Protein AF-A0A7S2D1C5-F1 (afdb_monomer_lite)

Structure (mmCIF, N/CA/C/O backbone):
data_AF-A0A7S2D1C5-F1
#
_entry.id   AF-A0A7S2D1C5-F1
#
loop_
_atom_site.group_PDB
_atom_site.id
_atom_site.type_symbol
_atom_site.label_atom_id
_atom_site.label_alt_id
_atom_site.label_comp_id
_atom_site.label_asym_id
_atom_site.label_entity_id
_atom_site.label_seq_id
_atom_site.pdbx_PDB_ins_code
_atom_site.Cartn_x
_atom_site.Cartn_y
_atom_site.Cartn_z
_atom_site.occupancy
_atom_site.B_iso_or_equiv
_atom_site.auth_seq_id
_atom_site.auth_comp_id
_atom_site.auth_asym_id
_atom_site.auth_atom_id
_atom_site.pdbx_PDB_model_num
ATOM 1 N N . ALA A 1 1 ? 1.017 10.891 -6.256 1.00 54.34 1 ALA A N 1
ATOM 2 C CA . ALA A 1 1 ? 0.471 10.820 -4.880 1.00 54.34 1 ALA A CA 1
ATOM 3 C C . ALA A 1 1 ? -1.062 10.725 -4.843 1.00 54.34 1 ALA A C 1
ATOM 5 O O . ALA A 1 1 ? -1.564 9.816 -4.198 1.00 54.34 1 ALA A O 1
ATOM 6 N N . GLY A 1 2 ? -1.810 11.591 -5.547 1.00 57.75 2 GLY A N 1
ATOM 7 C CA . GLY A 1 2 ? -3.286 11.630 -5.468 1.00 57.75 2 GLY A CA 1
ATOM 8 C C . GLY A 1 2 ? -4.015 10.324 -5.827 1.00 57.75 2 GLY A C 1
ATOM 9 O O . GLY A 1 2 ? -4.894 9.901 -5.088 1.00 57.75 2 GLY A O 1
ATOM 10 N N . ALA A 1 3 ? -3.606 9.626 -6.893 1.00 69.00 3 ALA A N 1
ATOM 11 C CA . ALA A 1 3 ? -4.249 8.369 -7.302 1.00 69.00 3 ALA A CA 1
ATOM 12 C C . ALA A 1 3 ? -4.140 7.254 -6.239 1.00 69.00 3 ALA A C 1
ATOM 14 O O . ALA A 1 3 ? -5.103 6.528 -6.007 1.00 69.00 3 ALA A O 1
ATOM 15 N N . GLY A 1 4 ? -2.999 7.158 -5.544 1.00 67.06 4 GLY A N 1
ATOM 16 C CA . GLY A 1 4 ? -2.796 6.179 -4.471 1.00 67.06 4 GLY A CA 1
ATOM 17 C C . GLY A 1 4 ? -3.694 6.433 -3.257 1.00 67.06 4 GLY A C 1
ATOM 18 O O . GLY A 1 4 ? -4.215 5.486 -2.675 1.00 67.06 4 GLY A O 1
ATOM 19 N N . ALA A 1 5 ? -3.938 7.704 -2.921 1.00 67.56 5 ALA A N 1
ATOM 20 C CA . ALA A 1 5 ? -4.866 8.086 -1.856 1.00 67.56 5 ALA A CA 1
ATOM 21 C C . ALA A 1 5 ? -6.321 7.717 -2.201 1.00 67.56 5 ALA A C 1
ATOM 23 O O . ALA A 1 5 ? -7.028 7.160 -1.363 1.00 67.56 5 ALA A O 1
ATOM 24 N N . CYS A 1 6 ? -6.750 7.963 -3.445 1.00 71.12 6 CYS A N 1
ATOM 25 C CA . CYS A 1 6 ? -8.104 7.638 -3.906 1.00 71.12 6 CYS A CA 1
ATOM 26 C C . CYS A 1 6 ? -8.370 6.127 -3.944 1.00 71.12 6 CYS A C 1
ATOM 28 O O . CYS A 1 6 ? -9.420 5.669 -3.503 1.00 71.12 6 CYS A O 1
ATOM 30 N N . ILE A 1 7 ? -7.418 5.332 -4.439 1.00 77.81 7 ILE A N 1
ATOM 31 C CA . ILE A 1 7 ? -7.559 3.868 -4.444 1.00 77.81 7 ILE A CA 1
ATOM 32 C C . ILE A 1 7 ? -7.552 3.342 -3.001 1.00 77.81 7 ILE A C 1
ATOM 34 O O . ILE A 1 7 ? -8.366 2.491 -2.646 1.00 77.81 7 ILE A O 1
ATOM 38 N N . GLY A 1 8 ? -6.692 3.898 -2.143 1.00 71.00 8 GLY A N 1
ATOM 39 C CA . GLY A 1 8 ? -6.644 3.555 -0.725 1.00 71.00 8 GLY A CA 1
ATOM 40 C C . GLY A 1 8 ? -7.958 3.840 0.008 1.00 71.00 8 GLY A C 1
ATOM 41 O O . GLY A 1 8 ? -8.446 2.983 0.743 1.00 71.00 8 GLY A O 1
ATOM 42 N N . SER A 1 9 ? -8.588 4.995 -0.219 1.00 70.75 9 SER A N 1
ATOM 43 C CA . SER A 1 9 ? -9.872 5.318 0.417 1.00 70.75 9 SER A CA 1
ATOM 44 C C . SER A 1 9 ? -11.013 4.414 -0.070 1.00 70.75 9 SER A C 1
ATOM 46 O O . SER A 1 9 ? -11.827 3.969 0.744 1.00 70.75 9 SER A O 1
ATOM 48 N N . LEU A 1 10 ? -11.041 4.053 -1.358 1.00 74.12 10 LEU A N 1
ATOM 49 C CA . LEU A 1 10 ? -12.003 3.091 -1.913 1.00 74.12 10 LEU A CA 1
ATOM 50 C C . LEU A 1 10 ? -11.844 1.695 -1.297 1.00 74.12 10 LEU A C 1
ATOM 52 O O . LEU A 1 10 ? -12.820 1.087 -0.860 1.00 74.12 10 LEU A O 1
ATOM 56 N N . VAL A 1 11 ? -10.613 1.196 -1.187 1.00 79.81 11 VAL A N 1
ATOM 57 C CA . VAL A 1 11 ? -10.358 -0.107 -0.555 1.00 79.81 11 VAL A CA 1
ATOM 58 C C . VAL A 1 11 ? -10.689 -0.063 0.940 1.00 79.81 11 VAL A C 1
ATOM 60 O O . VAL A 1 11 ? -11.331 -0.976 1.456 1.00 79.81 11 VAL A O 1
ATOM 63 N N . GLY A 1 12 ? -10.322 1.011 1.643 1.00 72.62 12 GLY A N 1
ATOM 64 C CA . GLY A 1 12 ? -10.607 1.161 3.071 1.00 72.62 12 GLY A CA 1
ATOM 65 C C . GLY A 1 12 ? -12.102 1.240 3.388 1.00 72.62 12 GLY A C 1
ATOM 66 O O . GLY A 1 12 ? -12.556 0.634 4.363 1.00 72.62 12 GLY A O 1
ATOM 67 N N . THR A 1 13 ? -12.882 1.911 2.537 1.00 73.62 13 THR A N 1
ATOM 68 C CA . THR A 1 13 ? -14.350 1.939 2.647 1.00 73.62 13 THR A CA 1
ATOM 69 C C . THR A 1 13 ? -14.959 0.565 2.346 1.00 73.62 13 THR A C 1
ATOM 71 O O . THR A 1 13 ? -15.765 0.081 3.143 1.00 73.62 13 THR A O 1
ATOM 74 N N . ALA A 1 14 ? -14.506 -0.136 1.303 1.00 77.69 14 ALA A N 1
ATOM 75 C CA . ALA A 1 14 ? -14.966 -1.493 0.993 1.00 77.69 14 ALA A CA 1
ATOM 76 C C . ALA A 1 14 ? -14.678 -2.489 2.133 1.00 77.69 14 ALA A C 1
ATOM 78 O O . ALA A 1 14 ? -15.576 -3.196 2.591 1.00 77.69 14 ALA A O 1
ATOM 79 N N . VAL A 1 15 ? -13.454 -2.501 2.671 1.00 76.75 15 VAL A N 1
ATOM 80 C CA . VAL A 1 15 ? -13.082 -3.364 3.809 1.00 76.75 15 VAL A CA 1
ATOM 81 C C . VAL A 1 15 ? -13.918 -3.041 5.047 1.00 76.75 15 VAL A C 1
ATOM 83 O O . VAL A 1 15 ? -14.314 -3.945 5.787 1.00 76.75 15 VAL A O 1
ATOM 86 N N . SER A 1 16 ? -14.219 -1.761 5.281 1.00 69.00 16 SER A N 1
ATOM 87 C CA . SER A 1 16 ? -15.077 -1.370 6.397 1.00 69.00 16 SER A CA 1
ATOM 88 C C . SER A 1 16 ? -16.513 -1.876 6.234 1.00 69.00 16 SER A C 1
ATOM 90 O O . SER A 1 16 ? -17.085 -2.334 7.221 1.00 69.00 16 SER A O 1
ATOM 92 N N . ALA A 1 17 ? -17.048 -1.914 5.008 1.00 70.75 17 ALA A N 1
ATOM 93 C CA . ALA A 1 17 ? -18.368 -2.473 4.722 1.00 70.75 17 ALA A CA 1
ATOM 94 C C . ALA A 1 17 ? -18.440 -3.975 5.053 1.00 70.75 17 ALA A C 1
ATOM 96 O O . ALA A 1 17 ? -19.397 -4.416 5.683 1.00 70.75 17 ALA A O 1
ATOM 97 N N . PHE A 1 18 ? -17.390 -4.749 4.751 1.00 71.38 18 PHE A N 1
ATOM 98 C CA . PHE A 1 18 ? -17.320 -6.175 5.114 1.00 71.38 18 PHE A CA 1
ATOM 99 C C . PHE A 1 18 ? -17.138 -6.438 6.616 1.00 71.38 18 PHE A C 1
ATOM 101 O O . PHE A 1 18 ? -17.449 -7.530 7.091 1.00 71.38 18 PHE A O 1
ATOM 108 N N . LYS A 1 19 ? -16.670 -5.452 7.391 1.00 64.69 19 LYS A N 1
ATOM 109 C CA . LYS A 1 19 ? -16.608 -5.548 8.860 1.00 64.69 19 LYS A CA 1
ATOM 110 C C . LYS A 1 19 ? -17.930 -5.194 9.549 1.00 64.69 19 LYS A C 1
ATOM 112 O O . LYS A 1 19 ? -18.133 -5.631 10.680 1.00 64.69 19 LYS A O 1
ATOM 117 N N . MET A 1 20 ? -18.828 -4.454 8.894 1.00 55.34 20 MET A N 1
ATOM 118 C CA . MET A 1 20 ? -20.133 -4.085 9.458 1.00 55.34 20 MET A CA 1
ATOM 119 C C . MET A 1 20 ? -21.093 -5.248 9.765 1.00 55.34 20 MET A C 1
ATOM 121 O O . MET A 1 20 ? -21.733 -5.151 10.813 1.00 55.34 20 MET A O 1
ATOM 125 N N . PRO A 1 21 ? -21.207 -6.348 8.984 1.00 52.03 21 PRO A N 1
ATOM 126 C CA . PRO A 1 21 ? -22.178 -7.403 9.296 1.00 52.03 21 PRO A CA 1
ATOM 127 C C . PRO A 1 21 ? -21.974 -8.018 10.690 1.00 52.03 21 PRO A C 1
ATOM 129 O O . PRO A 1 21 ? -22.947 -8.288 11.376 1.00 52.03 21 PRO A O 1
ATOM 132 N N . ARG A 1 22 ? -20.732 -8.097 11.192 1.00 48.53 22 ARG A N 1
ATOM 133 C CA . ARG A 1 22 ? -20.450 -8.608 12.550 1.00 48.53 22 ARG A CA 1
ATOM 134 C C . ARG A 1 22 ? -20.770 -7.637 13.690 1.00 48.53 22 ARG A C 1
ATOM 136 O O . ARG A 1 22 ? -20.825 -8.061 14.838 1.00 48.53 22 ARG A O 1
ATOM 143 N N . VAL A 1 23 ? -20.945 -6.347 13.407 1.00 51.00 23 VAL A N 1
ATOM 144 C CA . VAL A 1 23 ? -21.322 -5.338 14.417 1.00 51.00 23 VAL A CA 1
ATOM 145 C C . VAL A 1 23 ? -22.850 -5.240 14.542 1.00 51.00 23 VAL A C 1
ATOM 147 O O . VAL A 1 23 ? -23.354 -4.840 15.588 1.00 51.00 23 VAL A O 1
ATOM 150 N N . LEU A 1 24 ? -23.587 -5.652 13.502 1.00 48.88 24 LEU A N 1
ATOM 151 C CA . LEU A 1 24 ? -25.053 -5.677 13.469 1.00 48.88 24 LEU A CA 1
ATOM 152 C C . LEU A 1 24 ? -25.691 -6.947 14.066 1.00 48.88 24 LEU A C 1
ATOM 154 O O . LEU A 1 24 ? -26.881 -6.916 14.366 1.00 48.88 24 LEU A O 1
ATOM 158 N N . ASP A 1 25 ? -24.923 -8.013 14.306 1.00 51.88 25 ASP A N 1
ATOM 159 C CA . ASP A 1 25 ? -25.414 -9.255 14.937 1.00 51.88 25 ASP A CA 1
ATOM 160 C C . ASP A 1 25 ? -25.541 -9.170 16.474 1.00 51.88 25 ASP A C 1
ATOM 162 O O . ASP A 1 25 ? -26.013 -10.102 17.128 1.00 51.88 25 ASP A O 1
ATOM 166 N N . GLY A 1 26 ? -25.131 -8.057 17.091 1.00 52.28 26 GLY A N 1
ATOM 167 C CA . GLY A 1 26 ? -25.347 -7.827 18.519 1.00 52.28 26 GLY A CA 1
ATOM 168 C C . GLY A 1 26 ? -26.824 -7.516 18.820 1.00 52.28 26 GLY A C 1
ATOM 169 O O . GLY A 1 26 ? -27.424 -6.713 18.103 1.00 52.28 26 GLY A O 1
ATOM 170 N N . PRO A 1 27 ? -27.425 -8.046 19.906 1.00 51.22 27 PRO A N 1
ATOM 171 C CA . PRO A 1 27 ? -28.833 -7.795 20.267 1.00 51.22 27 PRO A CA 1
ATOM 172 C C . PRO A 1 27 ? -29.177 -6.301 20.470 1.00 51.22 27 PRO A C 1
ATOM 174 O O . PRO A 1 27 ? -30.345 -5.912 20.428 1.00 51.22 27 PRO A O 1
ATOM 177 N N . GLU A 1 28 ? -28.162 -5.454 20.646 1.00 52.91 28 GLU A N 1
ATOM 178 C CA . GLU A 1 28 ? -28.244 -3.990 20.717 1.00 52.91 28 GLU A CA 1
ATOM 179 C C . GLU A 1 28 ? -28.533 -3.336 19.347 1.00 52.91 28 GLU A C 1
ATOM 181 O O . GLU A 1 28 ? -29.302 -2.378 19.263 1.00 52.91 28 GLU A O 1
ATOM 186 N N . ALA A 1 29 ? -27.984 -3.873 18.251 1.00 51.62 29 ALA A N 1
ATOM 187 C CA . ALA A 1 29 ? -28.098 -3.286 16.913 1.00 51.62 29 ALA A CA 1
ATOM 188 C C . ALA A 1 29 ? -29.493 -3.492 16.295 1.00 51.62 29 ALA A C 1
ATOM 190 O O . ALA A 1 29 ? -30.019 -2.601 15.630 1.00 51.62 29 ALA A O 1
ATOM 191 N N . LEU A 1 30 ? -30.154 -4.616 16.591 1.00 50.88 30 LEU A N 1
ATOM 192 C CA . LEU A 1 30 ? -31.536 -4.884 16.164 1.00 50.88 30 LEU A CA 1
ATOM 193 C C . LEU A 1 30 ? -32.569 -3.969 16.848 1.00 50.88 30 LEU A C 1
ATOM 195 O O . LEU A 1 30 ? -33.545 -3.564 16.213 1.00 50.88 30 LEU A O 1
ATOM 199 N N . LYS A 1 31 ? -32.345 -3.574 18.112 1.00 51.66 31 LYS A N 1
ATOM 200 C CA . LYS A 1 31 ? -33.154 -2.529 18.774 1.00 51.66 31 LYS A CA 1
ATOM 201 C C . LYS A 1 31 ? -32.938 -1.155 18.137 1.00 51.66 31 LYS A C 1
ATOM 203 O O . LYS A 1 31 ? -33.876 -0.369 18.048 1.00 51.66 31 LYS A O 1
ATOM 208 N N . GLN A 1 32 ? -31.727 -0.895 17.654 1.00 49.38 32 GLN A N 1
ATOM 209 C CA . GLN A 1 32 ? -31.334 0.375 17.053 1.00 49.38 32 GLN A CA 1
ATOM 210 C C . GLN A 1 32 ? -31.872 0.558 15.618 1.00 49.38 32 GLN A C 1
ATOM 212 O O . GLN A 1 32 ? -32.198 1.675 15.226 1.00 49.38 32 GLN A O 1
ATOM 217 N N . VAL A 1 33 ? -32.054 -0.531 14.859 1.00 51.34 33 VAL A N 1
ATOM 218 C CA . VAL A 1 33 ? -32.654 -0.509 13.507 1.00 51.34 33 VAL A CA 1
ATOM 219 C C . VAL A 1 33 ? -34.189 -0.413 13.548 1.00 51.34 33 VAL A C 1
ATOM 221 O O . VAL A 1 33 ? -34.792 0.168 12.651 1.00 51.34 33 VAL A O 1
ATOM 224 N N . ARG A 1 34 ? -34.850 -0.901 14.609 1.00 49.41 34 ARG A N 1
ATOM 225 C CA . ARG A 1 34 ? -36.319 -0.809 14.759 1.00 49.41 34 ARG A CA 1
ATOM 226 C C . ARG A 1 34 ? -36.815 0.588 15.195 1.00 49.41 34 ARG A C 1
ATOM 228 O O . ARG A 1 34 ? -38.017 0.827 15.168 1.00 49.41 34 ARG A O 1
ATOM 235 N N . GLY A 1 35 ? -35.906 1.507 15.545 1.00 46.56 35 GLY A N 1
ATOM 236 C CA . GLY A 1 35 ? -36.168 2.915 15.903 1.00 46.56 35 GLY A CA 1
ATOM 237 C C . GLY A 1 35 ? -35.583 3.931 14.905 1.00 46.56 35 GLY A C 1
ATOM 238 O O . GLY A 1 35 ? -35.048 4.959 15.312 1.00 46.56 35 GLY A O 1
ATOM 239 N N . ALA A 1 36 ? -35.630 3.617 13.606 1.00 47.12 36 ALA A N 1
ATOM 240 C CA . ALA A 1 36 ? -34.841 4.208 12.512 1.00 47.12 36 ALA A CA 1
ATOM 241 C C . ALA A 1 36 ? -34.974 5.728 12.229 1.00 47.12 36 ALA A C 1
ATOM 243 O O . ALA A 1 36 ? -34.346 6.205 11.287 1.00 47.12 36 ALA A O 1
ATOM 244 N N . GLY A 1 37 ? -35.735 6.501 13.009 1.00 43.59 37 GLY A N 1
ATOM 245 C CA . GLY A 1 37 ? -35.808 7.964 12.863 1.00 43.59 37 GLY A CA 1
ATOM 246 C C . GLY A 1 37 ? -34.643 8.697 13.540 1.00 43.59 37 GLY A C 1
ATOM 247 O O . GLY A 1 37 ? -33.941 9.473 12.900 1.00 43.59 37 GLY A O 1
ATOM 248 N N . ASP A 1 38 ? -34.376 8.383 14.812 1.00 44.56 38 ASP A N 1
ATOM 249 C CA . ASP A 1 38 ? -33.436 9.145 15.656 1.00 44.56 38 ASP A CA 1
ATOM 250 C C . ASP A 1 38 ? -32.093 8.424 15.903 1.00 44.56 38 ASP A C 1
ATOM 252 O O . ASP A 1 38 ? -31.083 9.030 16.272 1.00 44.56 38 ASP A O 1
ATOM 256 N N . ALA A 1 39 ? -32.031 7.111 15.651 1.00 48.22 39 ALA A N 1
ATOM 257 C CA . ALA A 1 39 ? -30.821 6.305 15.840 1.00 48.22 39 ALA A CA 1
ATOM 258 C C . ALA A 1 39 ? -29.812 6.402 14.677 1.00 48.22 39 ALA A C 1
ATOM 260 O O . ALA A 1 39 ? -28.617 6.156 14.869 1.00 48.22 39 ALA A O 1
ATOM 261 N N . ALA A 1 40 ? -30.261 6.796 13.480 1.00 47.31 40 ALA A N 1
ATOM 262 C CA . ALA A 1 40 ? -29.385 7.026 12.329 1.00 47.31 40 ALA A CA 1
ATOM 263 C C . ALA A 1 40 ? -28.430 8.210 12.579 1.00 47.31 40 ALA A C 1
ATOM 265 O O . ALA A 1 40 ? -27.241 8.124 12.266 1.00 47.31 40 ALA A O 1
ATOM 266 N N . ALA A 1 41 ? -28.915 9.263 13.246 1.00 48.19 41 ALA A N 1
ATOM 267 C CA . ALA A 1 41 ? -28.122 10.438 13.609 1.00 48.19 41 ALA A CA 1
ATOM 268 C C . ALA A 1 41 ? -27.027 10.130 14.653 1.00 48.19 41 ALA A C 1
ATOM 270 O O . ALA A 1 41 ? -25.950 10.722 14.616 1.00 48.19 41 ALA A O 1
ATOM 271 N N . SER A 1 42 ? -27.258 9.166 15.553 1.00 49.66 42 SER A N 1
ATOM 272 C CA . SER A 1 42 ? -26.297 8.758 16.594 1.00 49.66 42 SER A CA 1
ATOM 273 C C . SER A 1 42 ? -25.375 7.597 16.180 1.00 49.66 42 SER A C 1
ATOM 275 O O . SER A 1 42 ? -24.282 7.448 16.736 1.00 49.66 42 SER A O 1
ATOM 277 N N . ALA A 1 43 ? -25.750 6.810 15.163 1.00 53.00 43 ALA A N 1
ATOM 278 C CA . ALA A 1 43 ? -24.900 5.787 14.543 1.00 53.00 43 ALA A CA 1
ATOM 279 C C . ALA A 1 43 ? -23.931 6.362 13.490 1.00 53.00 43 ALA A C 1
ATOM 281 O O . ALA A 1 43 ? -22.804 5.872 13.363 1.00 53.00 43 ALA A O 1
ATOM 282 N N . MET A 1 44 ? -24.323 7.433 12.786 1.00 52.28 44 MET A N 1
ATOM 283 C CA . MET A 1 44 ? -23.479 8.149 11.818 1.00 52.28 44 MET A CA 1
ATOM 28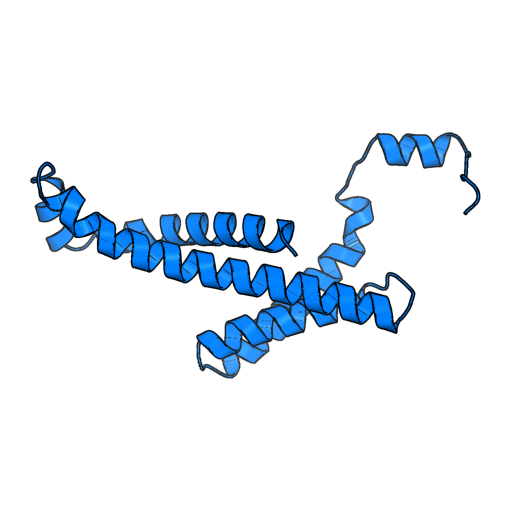4 C C . MET A 1 44 ? -22.087 8.530 12.347 1.00 52.28 44 MET A C 1
ATOM 286 O O . MET A 1 44 ? -21.113 8.201 11.672 1.00 52.28 44 MET A O 1
ATOM 290 N N . PRO A 1 45 ? -21.919 9.143 13.538 1.00 59.09 45 PRO A N 1
ATOM 291 C CA . PRO A 1 45 ? -20.592 9.515 14.034 1.00 59.09 45 PRO A CA 1
ATOM 292 C C . PRO A 1 45 ? -19.702 8.311 14.379 1.00 59.09 45 PRO A C 1
ATOM 294 O O . PRO A 1 45 ? -18.478 8.415 14.333 1.00 59.09 45 PRO A O 1
ATOM 297 N N . LYS A 1 46 ? -20.281 7.148 14.711 1.00 57.06 46 LYS A N 1
ATOM 298 C CA . LYS A 1 46 ? -19.510 5.916 14.959 1.00 57.06 46 LYS A CA 1
ATOM 299 C C . LYS A 1 46 ? -19.095 5.249 13.646 1.00 57.06 46 LYS A C 1
ATOM 301 O O . LYS A 1 46 ? -17.959 4.793 13.527 1.00 57.06 46 LYS A O 1
ATOM 306 N N . LEU A 1 47 ? -19.980 5.260 12.649 1.00 60.84 47 LEU A N 1
ATOM 307 C CA . LEU A 1 47 ? -19.707 4.774 11.296 1.00 60.84 47 LEU A CA 1
ATOM 308 C C . LEU A 1 47 ? -18.639 5.614 10.594 1.00 60.84 47 LEU A C 1
ATOM 310 O O . LEU A 1 47 ? -17.671 5.053 10.088 1.00 60.84 47 LEU A O 1
ATOM 314 N N . THR A 1 48 ? -18.737 6.944 10.627 1.00 65.25 48 THR A N 1
ATOM 315 C CA . THR A 1 48 ? -17.727 7.826 10.018 1.00 65.25 48 THR A CA 1
ATOM 316 C C . THR A 1 48 ? -16.362 7.678 10.676 1.00 65.25 48 THR A C 1
ATOM 318 O O . THR A 1 48 ? -15.348 7.738 9.988 1.00 65.25 48 THR A O 1
ATOM 321 N N . ARG A 1 49 ? -16.305 7.402 11.984 1.00 65.25 49 ARG A N 1
ATOM 322 C CA . ARG A 1 49 ? -15.040 7.169 12.694 1.00 65.25 49 ARG A CA 1
ATOM 323 C C . ARG A 1 49 ? -14.413 5.815 12.348 1.00 65.25 49 ARG A C 1
ATOM 325 O O . ARG A 1 49 ? -13.198 5.735 12.191 1.00 65.25 49 ARG A O 1
ATOM 332 N N . LEU A 1 50 ? -15.224 4.767 12.175 1.00 67.12 50 LEU A N 1
ATOM 333 C CA . LEU A 1 50 ? -14.749 3.425 11.815 1.00 67.12 50 LEU A CA 1
ATOM 334 C C . LEU A 1 50 ? -14.330 3.328 10.338 1.00 67.12 50 LEU A C 1
ATOM 336 O O . LEU A 1 50 ? -13.272 2.787 10.011 1.00 67.12 50 LEU A O 1
ATOM 340 N N . VAL A 1 51 ? -15.163 3.868 9.448 1.00 71.12 51 VAL A N 1
ATOM 341 C CA . VAL A 1 51 ? -14.918 3.927 8.002 1.00 71.12 51 VAL A CA 1
ATOM 342 C C . VAL A 1 51 ? -13.780 4.902 7.715 1.00 71.12 51 VAL A C 1
ATOM 344 O O . VAL A 1 51 ? -12.839 4.551 7.010 1.00 71.12 51 VAL A O 1
ATOM 347 N N . GLY A 1 52 ? -13.814 6.092 8.321 1.00 71.88 52 GLY A N 1
ATOM 348 C CA . GLY A 1 52 ? -12.796 7.128 8.155 1.00 71.88 52 GLY A CA 1
ATOM 349 C C . GLY A 1 52 ? -11.428 6.705 8.681 1.00 71.88 52 GLY A C 1
ATOM 350 O O . GLY A 1 52 ? -10.428 6.948 8.013 1.00 71.88 52 GLY A O 1
ATOM 351 N N . GLY A 1 53 ? -11.373 5.997 9.816 1.00 75.00 53 GLY A N 1
ATOM 352 C CA . GLY A 1 53 ? -10.127 5.431 10.335 1.00 75.00 53 GLY A CA 1
ATOM 353 C C . GLY A 1 53 ? -9.480 4.459 9.346 1.00 75.00 53 GLY A C 1
ATOM 354 O O . GLY A 1 53 ? -8.315 4.621 8.998 1.00 75.00 53 GLY A O 1
ATOM 355 N N . ASN A 1 54 ? -10.239 3.496 8.815 1.00 77.06 54 ASN A N 1
ATOM 356 C CA . ASN A 1 54 ? -9.704 2.545 7.834 1.00 77.06 54 ASN A CA 1
ATOM 357 C C . ASN A 1 54 ? -9.380 3.209 6.485 1.00 77.06 54 ASN A C 1
ATOM 359 O O . ASN A 1 54 ? -8.338 2.920 5.904 1.00 77.06 54 ASN A O 1
ATOM 363 N N . ALA A 1 55 ? -10.227 4.119 5.999 1.00 73.88 55 ALA A N 1
ATOM 364 C CA . ALA A 1 55 ? -9.984 4.856 4.761 1.00 73.88 55 ALA A CA 1
ATOM 365 C C . ALA A 1 55 ? -8.694 5.689 4.832 1.00 73.88 55 ALA A C 1
ATOM 367 O O . ALA A 1 55 ? -7.907 5.676 3.887 1.00 73.88 55 ALA A O 1
ATOM 368 N N . LEU A 1 56 ? -8.435 6.348 5.967 1.00 80.12 56 LEU A N 1
ATOM 369 C CA . LEU A 1 56 ? -7.188 7.082 6.191 1.00 80.12 56 LEU A CA 1
ATOM 370 C C . LEU A 1 56 ? -5.972 6.159 6.210 1.00 80.12 56 LEU A C 1
ATOM 372 O O . LEU A 1 56 ? -4.956 6.503 5.612 1.00 80.12 56 LEU A O 1
ATOM 376 N N . LEU A 1 57 ? -6.069 4.986 6.839 1.00 81.56 57 LEU A N 1
ATOM 377 C CA . LEU A 1 57 ? -4.959 4.031 6.883 1.00 81.56 57 LEU A CA 1
ATOM 378 C C . LEU A 1 57 ? -4.589 3.523 5.495 1.00 81.56 57 LEU A C 1
ATOM 380 O O . LEU A 1 57 ? -3.423 3.582 5.114 1.00 81.56 57 LEU A O 1
ATOM 384 N N . PHE A 1 58 ? -5.570 3.082 4.711 1.00 82.25 58 PHE A N 1
ATOM 385 C CA . PHE A 1 58 ? -5.301 2.608 3.355 1.00 82.25 58 PHE A CA 1
ATOM 386 C C . PHE A 1 58 ? -4.864 3.739 2.417 1.00 82.25 58 PHE A C 1
ATOM 388 O O . PHE A 1 58 ? -3.991 3.528 1.576 1.00 82.25 58 PHE A O 1
ATOM 395 N N . SER A 1 59 ? -5.391 4.955 2.593 1.00 81.69 59 SER A N 1
ATOM 396 C CA . SER A 1 59 ? -4.895 6.139 1.884 1.00 81.69 59 SER A CA 1
ATOM 397 C C . SER A 1 59 ? -3.432 6.434 2.231 1.00 81.69 59 SER A C 1
ATOM 399 O O . SER A 1 59 ? -2.626 6.671 1.334 1.00 81.69 59 SER A O 1
ATOM 401 N N . ALA A 1 60 ? -3.059 6.387 3.514 1.00 82.25 60 ALA A N 1
ATOM 402 C CA . ALA A 1 60 ? -1.687 6.621 3.960 1.00 82.25 60 ALA A CA 1
ATOM 403 C C . ALA A 1 60 ? -0.715 5.581 3.386 1.00 82.25 60 ALA A C 1
ATOM 405 O O . ALA A 1 60 ? 0.363 5.947 2.924 1.00 82.25 60 ALA A O 1
ATOM 406 N N . VAL A 1 61 ? -1.123 4.310 3.343 1.00 84.50 61 VAL A N 1
ATOM 407 C CA . VAL A 1 61 ? -0.358 3.209 2.732 1.00 84.50 61 VAL A CA 1
ATOM 408 C C . VAL A 1 61 ? -0.193 3.413 1.220 1.00 84.50 61 VAL A C 1
ATOM 410 O O . VAL A 1 61 ? 0.895 3.225 0.683 1.00 84.50 61 VAL A O 1
ATOM 413 N N . GLY A 1 62 ? -1.242 3.852 0.517 1.00 83.50 62 GLY A N 1
ATOM 414 C CA . GLY A 1 62 ? -1.161 4.153 -0.917 1.00 83.50 62 GLY A CA 1
ATOM 415 C C . GLY A 1 62 ? -0.252 5.348 -1.233 1.00 83.50 62 GLY A C 1
ATOM 416 O O . GLY A 1 62 ? 0.488 5.337 -2.225 1.00 83.50 62 GLY A O 1
ATOM 417 N N . VAL A 1 63 ? -0.270 6.377 -0.379 1.00 86.00 63 VAL A N 1
ATOM 418 C CA . VAL A 1 63 ? 0.612 7.547 -0.501 1.00 86.00 63 VAL A CA 1
ATOM 419 C C . VAL A 1 63 ? 2.059 7.178 -0.196 1.00 86.00 63 VAL A C 1
ATOM 421 O O . VAL A 1 63 ? 2.934 7.566 -0.970 1.00 86.00 63 VAL A O 1
ATOM 424 N N . SER A 1 64 ? 2.319 6.418 0.872 1.00 86.94 64 SER A N 1
ATOM 425 C CA . SER A 1 64 ? 3.676 5.992 1.228 1.00 86.94 64 SER A CA 1
ATOM 426 C C . SER A 1 64 ? 4.276 5.091 0.154 1.00 86.94 64 SER A C 1
ATOM 428 O O . SER A 1 64 ? 5.390 5.356 -0.285 1.00 86.94 64 SER A O 1
A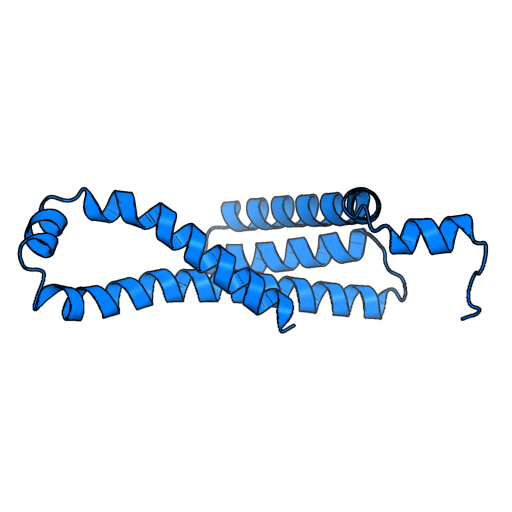TOM 430 N N . TYR A 1 65 ? 3.506 4.132 -0.372 1.00 87.31 65 TYR A N 1
ATOM 431 C CA . TYR A 1 65 ? 3.908 3.325 -1.525 1.00 87.31 65 TYR A CA 1
ATOM 432 C C . TYR A 1 65 ? 4.315 4.199 -2.719 1.00 87.31 65 TYR A C 1
ATOM 434 O O . TYR A 1 65 ? 5.414 4.062 -3.255 1.00 87.31 65 TYR A O 1
ATOM 442 N N . SER A 1 66 ? 3.440 5.131 -3.116 1.00 85.88 66 SER A N 1
ATOM 443 C CA . SER A 1 66 ? 3.675 5.989 -4.283 1.00 85.88 66 SER A CA 1
ATOM 444 C C . SER A 1 66 ? 4.899 6.887 -4.096 1.00 85.88 66 SER A C 1
ATOM 446 O O . SER A 1 66 ? 5.712 7.008 -5.004 1.00 85.88 66 SER A O 1
ATOM 448 N N . MET A 1 67 ? 5.039 7.510 -2.922 1.00 86.44 67 MET A N 1
ATOM 449 C CA . MET A 1 67 ? 6.185 8.359 -2.583 1.00 86.44 67 MET A CA 1
ATOM 450 C C . MET A 1 67 ? 7.486 7.559 -2.608 1.00 86.44 67 MET A C 1
ATOM 452 O O . MET A 1 67 ? 8.433 7.952 -3.283 1.00 86.44 67 MET A O 1
ATOM 456 N N . SER A 1 68 ? 7.520 6.417 -1.921 1.00 88.06 68 SER A N 1
ATOM 457 C CA . SER A 1 68 ? 8.711 5.575 -1.848 1.00 88.06 68 SER A CA 1
ATOM 458 C C . SER A 1 68 ? 9.112 5.025 -3.213 1.00 88.06 68 SER A C 1
ATOM 460 O O . SER A 1 68 ? 10.296 5.056 -3.536 1.00 88.06 68 SER A O 1
ATOM 462 N N . LYS A 1 69 ? 8.153 4.599 -4.048 1.00 82.50 69 LYS A N 1
ATOM 463 C CA . LYS A 1 69 ? 8.443 4.150 -5.418 1.00 82.50 69 LYS A CA 1
ATOM 464 C C . LYS A 1 69 ? 9.021 5.287 -6.266 1.00 82.50 69 LYS A C 1
ATOM 466 O O . LYS A 1 69 ? 10.046 5.085 -6.904 1.00 82.50 69 LYS A O 1
ATOM 471 N N . CYS A 1 70 ? 8.433 6.487 -6.223 1.00 86.44 70 CYS A N 1
ATOM 472 C CA . CYS A 1 70 ? 8.954 7.641 -6.966 1.00 86.44 70 CYS A CA 1
ATOM 473 C C . CYS A 1 70 ? 10.368 8.043 -6.521 1.00 86.44 70 CYS A C 1
ATOM 475 O O . CYS A 1 70 ? 11.198 8.366 -7.365 1.00 86.44 70 CYS A O 1
ATOM 477 N N . ILE A 1 71 ? 10.659 8.005 -5.216 1.00 87.56 71 ILE A N 1
ATOM 478 C CA . ILE A 1 71 ? 12.003 8.297 -4.692 1.00 87.56 71 ILE A CA 1
ATOM 479 C C . ILE A 1 71 ? 12.996 7.221 -5.149 1.00 87.56 71 ILE A C 1
ATOM 481 O O . ILE A 1 71 ? 14.078 7.553 -5.627 1.00 87.56 71 ILE A O 1
ATOM 485 N N . ALA A 1 72 ? 12.622 5.943 -5.056 1.00 85.56 72 ALA A N 1
ATOM 486 C CA . ALA A 1 72 ? 13.478 4.834 -5.470 1.00 85.56 72 ALA A CA 1
ATOM 487 C C . ALA A 1 72 ? 13.778 4.861 -6.980 1.00 85.56 72 ALA A C 1
ATOM 489 O O . ALA A 1 72 ? 14.926 4.690 -7.383 1.00 85.56 72 ALA A O 1
ATOM 490 N N . GLU A 1 73 ? 12.774 5.131 -7.818 1.00 82.50 73 GLU A N 1
ATOM 491 C CA . GLU A 1 73 ? 12.958 5.314 -9.264 1.00 82.50 73 GLU A CA 1
ATOM 492 C C . GLU A 1 73 ? 13.813 6.551 -9.577 1.00 82.50 73 GLU A C 1
ATOM 494 O O . GLU A 1 73 ? 14.677 6.487 -10.447 1.00 82.50 73 GLU A O 1
ATOM 499 N N . GLY A 1 74 ? 13.636 7.651 -8.838 1.00 84.75 74 GLY A N 1
ATOM 500 C CA . GLY A 1 74 ? 14.443 8.863 -9.000 1.00 84.75 74 GLY A CA 1
ATOM 501 C C . GLY A 1 74 ? 15.923 8.672 -8.653 1.00 84.75 74 GLY A C 1
ATOM 502 O O . GLY A 1 74 ? 16.774 9.305 -9.270 1.00 84.75 74 GLY A O 1
ATOM 503 N N . MET A 1 75 ? 16.241 7.787 -7.702 1.00 84.88 75 MET A N 1
ATOM 504 C CA . MET A 1 75 ? 17.626 7.459 -7.339 1.00 84.88 75 MET A CA 1
ATOM 505 C C . MET A 1 75 ? 18.291 6.490 -8.320 1.00 84.88 75 MET A C 1
ATOM 507 O O . MET A 1 75 ? 19.481 6.621 -8.590 1.00 84.88 75 MET A O 1
ATOM 511 N N . VAL A 1 76 ? 17.544 5.502 -8.821 1.00 85.50 76 VAL A N 1
ATOM 512 C CA . VAL A 1 76 ? 18.078 4.460 -9.715 1.00 85.50 76 VAL A CA 1
ATOM 513 C C . VAL A 1 76 ? 18.108 4.924 -11.174 1.00 85.50 76 VAL A C 1
ATOM 515 O O . VAL A 1 76 ? 18.914 4.428 -11.953 1.00 85.50 76 VAL A O 1
ATOM 518 N N . GLY A 1 77 ? 17.257 5.879 -11.559 1.00 79.62 77 GLY A N 1
ATOM 519 C CA . GLY A 1 77 ? 17.164 6.395 -12.929 1.00 79.62 77 GLY A CA 1
ATOM 520 C C . GLY A 1 77 ? 16.469 5.450 -13.917 1.00 79.62 77 GLY A C 1
ATOM 521 O O . GLY A 1 77 ? 16.174 5.860 -15.035 1.00 79.62 77 GLY A O 1
ATOM 522 N N . ASP A 1 78 ? 16.148 4.223 -13.496 1.00 78.50 78 ASP A N 1
ATOM 523 C CA . ASP A 1 78 ? 15.490 3.190 -14.293 1.00 78.50 78 ASP A CA 1
ATOM 524 C C . ASP A 1 78 ? 14.280 2.585 -13.567 1.00 78.50 78 ASP A C 1
ATOM 526 O O . ASP A 1 78 ? 14.223 2.488 -12.335 1.00 78.50 78 ASP A O 1
ATOM 530 N N . ARG A 1 79 ? 13.299 2.117 -14.351 1.00 72.19 79 ARG A N 1
ATOM 531 C CA . ARG A 1 79 ? 12.118 1.404 -13.837 1.00 72.19 79 ARG A CA 1
ATOM 532 C C . ARG A 1 79 ? 12.443 -0.067 -13.585 1.00 72.19 79 ARG A C 1
ATOM 534 O O . ARG A 1 79 ? 12.127 -0.932 -14.400 1.00 72.19 79 A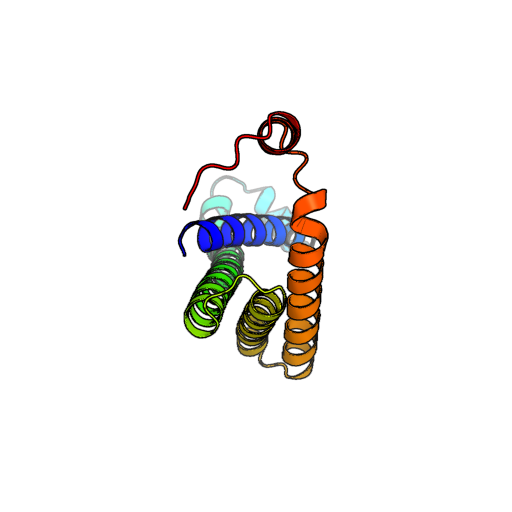RG A O 1
ATOM 541 N N . HIS A 1 80 ? 13.055 -0.349 -12.436 1.00 77.75 80 HIS A N 1
ATOM 542 C CA . HIS A 1 80 ? 13.294 -1.714 -11.970 1.00 77.75 80 HIS A CA 1
ATOM 543 C C . HIS A 1 80 ? 12.192 -2.215 -11.017 1.00 77.75 80 HIS A C 1
ATOM 545 O O . HIS A 1 80 ? 11.744 -1.471 -10.140 1.00 77.75 80 HIS A O 1
ATOM 551 N N . PRO A 1 81 ? 11.803 -3.505 -11.094 1.00 78.06 81 PRO A N 1
ATOM 552 C CA . PRO A 1 81 ? 10.781 -4.090 -10.214 1.00 78.06 81 PRO A CA 1
ATOM 553 C C . PRO A 1 81 ? 11.193 -4.079 -8.730 1.00 78.06 81 PRO A C 1
ATOM 555 O O . PRO A 1 81 ? 10.345 -4.095 -7.840 1.00 78.06 81 PRO A O 1
ATOM 558 N N . LEU A 1 82 ? 12.494 -3.978 -8.445 1.00 82.50 82 LEU A N 1
ATOM 559 C CA . LEU A 1 82 ? 13.025 -3.830 -7.089 1.00 82.50 82 LEU A CA 1
ATOM 560 C C . LEU A 1 82 ? 12.631 -2.492 -6.440 1.00 82.50 82 LEU A C 1
ATOM 562 O O . LEU A 1 82 ? 12.366 -2.460 -5.239 1.00 82.50 82 LEU A O 1
ATOM 566 N N . CYS A 1 83 ? 12.509 -1.407 -7.217 1.00 83.75 83 CYS A N 1
ATOM 567 C CA . CYS A 1 83 ? 12.040 -0.115 -6.701 1.00 83.75 83 CYS A CA 1
ATOM 568 C C . CYS A 1 83 ? 10.580 -0.197 -6.236 1.00 83.75 83 CYS A C 1
ATOM 570 O O . CYS A 1 83 ? 10.190 0.428 -5.249 1.00 83.75 83 CYS A O 1
ATOM 572 N N . SER A 1 84 ? 9.782 -1.028 -6.907 1.00 82.25 84 SER A N 1
ATOM 573 C CA . SER A 1 84 ? 8.407 -1.312 -6.506 1.00 82.25 84 SER A CA 1
ATOM 574 C C . SER A 1 84 ? 8.326 -2.144 -5.230 1.00 82.25 84 SER A C 1
ATOM 576 O O . SER A 1 84 ? 7.537 -1.843 -4.335 1.00 82.25 84 SER A O 1
ATOM 578 N N . ALA A 1 85 ? 9.204 -3.141 -5.092 1.00 86.50 85 ALA A N 1
ATOM 579 C CA . ALA A 1 85 ? 9.306 -3.926 -3.867 1.00 86.50 85 ALA A CA 1
ATOM 580 C C . ALA A 1 85 ? 9.664 -3.040 -2.661 1.00 86.50 85 ALA A C 1
ATOM 582 O O . ALA A 1 85 ? 9.045 -3.166 -1.606 1.00 86.50 85 ALA A O 1
ATOM 583 N N . ALA A 1 86 ? 10.595 -2.092 -2.831 1.00 86.62 86 ALA A N 1
ATOM 584 C CA . ALA A 1 86 ? 10.951 -1.120 -1.797 1.00 86.62 86 ALA A CA 1
ATOM 585 C C . ALA A 1 86 ? 9.759 -0.231 -1.394 1.00 86.62 86 ALA A C 1
ATOM 587 O O . ALA A 1 86 ? 9.524 -0.011 -0.204 1.00 86.62 86 ALA A O 1
ATOM 588 N N . GLY A 1 87 ? 8.960 0.216 -2.370 1.00 84.88 87 GLY A N 1
ATOM 589 C CA . GLY A 1 87 ? 7.697 0.910 -2.110 1.00 84.88 87 GLY A CA 1
ATOM 590 C C . GLY A 1 87 ? 6.708 0.050 -1.320 1.00 84.88 87 GLY A C 1
ATOM 591 O O . GLY A 1 87 ? 6.117 0.522 -0.349 1.00 84.88 87 GLY A O 1
ATOM 592 N N . GLY A 1 88 ? 6.558 -1.225 -1.694 1.00 84.88 88 GLY A N 1
ATOM 593 C CA . GLY A 1 88 ? 5.684 -2.187 -1.014 1.00 84.88 88 GLY A CA 1
ATOM 594 C C . GLY A 1 88 ? 6.101 -2.454 0.434 1.00 84.88 88 GLY A C 1
ATOM 595 O O . GLY A 1 88 ? 5.258 -2.468 1.332 1.00 84.88 88 GLY A O 1
ATOM 596 N N . VAL A 1 89 ? 7.406 -2.580 0.685 1.00 88.44 89 VAL A N 1
ATOM 597 C CA . VAL A 1 89 ? 7.971 -2.717 2.036 1.00 88.44 89 VAL A CA 1
ATOM 598 C C . VAL A 1 89 ? 7.686 -1.466 2.866 1.00 88.44 89 VAL A C 1
ATOM 600 O O . VAL A 1 89 ? 7.173 -1.585 3.977 1.00 88.44 89 VAL A O 1
ATOM 603 N N . ALA A 1 90 ? 7.942 -0.267 2.332 1.00 87.38 90 ALA A N 1
ATOM 604 C CA . ALA A 1 90 ? 7.667 0.990 3.034 1.00 87.38 90 ALA A CA 1
ATOM 605 C C . ALA A 1 90 ? 6.176 1.146 3.386 1.00 87.38 90 ALA A C 1
ATOM 607 O O . ALA A 1 90 ? 5.821 1.566 4.491 1.00 87.38 90 ALA A O 1
ATOM 608 N N . ALA A 1 91 ? 5.296 0.732 2.476 1.00 85.44 91 ALA A N 1
ATOM 609 C CA . ALA A 1 91 ? 3.856 0.710 2.686 1.00 85.44 91 ALA A CA 1
ATOM 610 C C . ALA A 1 91 ? 3.445 -0.268 3.805 1.00 85.44 91 ALA A C 1
ATOM 612 O O . ALA A 1 91 ? 2.645 0.080 4.677 1.00 85.44 91 ALA A O 1
ATOM 613 N N . GLY A 1 92 ? 4.037 -1.467 3.837 1.00 83.94 92 GLY A N 1
ATOM 614 C CA . GLY A 1 92 ? 3.797 -2.452 4.895 1.00 83.94 92 GLY A CA 1
ATOM 615 C C . GLY A 1 92 ? 4.369 -2.060 6.253 1.00 83.94 92 GLY A C 1
ATOM 616 O O . GLY A 1 92 ? 3.735 -2.322 7.275 1.00 83.94 92 GLY A O 1
ATOM 617 N N . VAL A 1 93 ? 5.495 -1.344 6.282 1.00 87.69 93 VAL A N 1
ATOM 618 C CA . VAL A 1 93 ? 6.028 -0.744 7.512 1.00 87.69 93 VAL A CA 1
ATOM 619 C C . VAL A 1 93 ? 5.064 0.312 8.055 1.00 87.69 93 VAL A C 1
ATOM 621 O O . VAL A 1 93 ? 4.744 0.280 9.243 1.00 87.69 93 VAL A O 1
ATOM 624 N N . ALA A 1 94 ? 4.532 1.193 7.200 1.00 85.00 94 ALA A N 1
ATOM 625 C CA . ALA A 1 94 ? 3.538 2.189 7.610 1.00 85.00 94 ALA A CA 1
ATOM 626 C C . ALA A 1 94 ? 2.279 1.537 8.217 1.00 85.00 94 ALA A C 1
ATOM 628 O O . ALA A 1 94 ? 1.775 1.990 9.247 1.00 85.00 94 ALA A O 1
ATOM 629 N N . LEU A 1 95 ? 1.816 0.427 7.632 1.00 83.19 95 LEU A N 1
ATOM 630 C CA . LEU A 1 95 ? 0.708 -0.368 8.170 1.00 83.19 95 LEU A CA 1
ATOM 631 C C . LEU A 1 95 ? 1.068 -1.018 9.523 1.00 83.19 95 LEU A C 1
ATOM 633 O O . LEU A 1 95 ? 0.282 -0.987 10.473 1.00 83.19 95 LEU A O 1
ATOM 637 N N . GLY A 1 96 ? 2.273 -1.580 9.625 1.00 81.56 96 GLY A N 1
ATOM 638 C CA . GLY A 1 96 ? 2.787 -2.242 10.821 1.00 81.56 96 GLY A CA 1
ATOM 639 C C . GLY A 1 96 ? 2.902 -1.310 12.025 1.00 81.56 96 GLY A C 1
ATOM 640 O O . GLY A 1 96 ? 2.460 -1.671 13.119 1.00 81.56 96 GLY A O 1
ATOM 641 N N . ILE A 1 97 ? 3.406 -0.088 11.810 1.00 85.50 97 ILE A N 1
ATOM 642 C CA . ILE A 1 97 ? 3.524 0.952 12.846 1.00 85.50 97 ILE A CA 1
ATOM 643 C C . ILE A 1 97 ? 2.156 1.254 13.465 1.00 85.50 97 ILE A C 1
ATOM 645 O O . ILE A 1 97 ? 2.043 1.344 14.688 1.00 85.50 97 ILE A O 1
ATOM 649 N N . HIS A 1 98 ? 1.098 1.333 12.652 1.00 82.44 98 HIS A N 1
ATOM 650 C CA . HIS A 1 98 ? -0.249 1.576 13.165 1.00 82.44 98 HIS A CA 1
ATOM 651 C C . HIS A 1 98 ? -0.752 0.440 14.070 1.00 82.44 98 HIS A C 1
ATOM 653 O O . HIS A 1 98 ? -1.392 0.686 15.091 1.00 82.44 98 HIS A O 1
ATOM 659 N N . THR A 1 99 ? -0.440 -0.813 13.729 1.00 81.38 99 THR A N 1
ATOM 660 C CA . THR A 1 99 ? -0.859 -1.979 14.528 1.00 81.38 99 THR A CA 1
ATOM 661 C C . THR A 1 99 ? -0.021 -2.211 15.786 1.00 81.38 99 THR A C 1
ATOM 663 O O . THR A 1 99 ? -0.410 -3.039 16.606 1.00 81.38 99 THR A O 1
ATOM 666 N N . LYS A 1 100 ? 1.112 -1.505 15.944 1.00 84.75 100 LYS A N 1
ATOM 667 C CA . LYS A 1 100 ? 2.079 -1.654 17.053 1.00 84.75 100 LYS A CA 1
ATOM 668 C C . LYS A 1 100 ? 2.570 -3.094 17.281 1.00 84.75 100 LYS A C 1
ATOM 670 O O . LYS A 1 100 ? 3.104 -3.403 18.339 1.00 84.75 100 LYS A O 1
ATOM 675 N N . ASN A 1 101 ? 2.418 -3.963 16.282 1.00 83.44 101 ASN A N 1
ATOM 676 C CA . ASN A 1 101 ? 2.771 -5.375 16.351 1.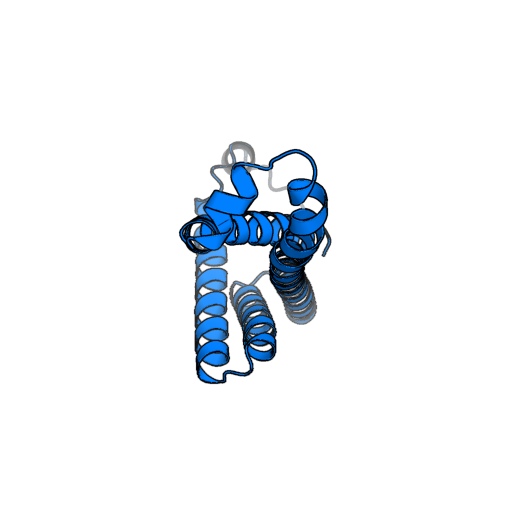00 83.44 101 ASN A CA 1
ATOM 677 C C . ASN A 1 101 ? 3.898 -5.668 15.362 1.00 83.44 101 ASN A C 1
ATOM 679 O O . ASN A 1 101 ? 3.701 -5.601 14.148 1.00 83.44 101 ASN A O 1
ATOM 683 N N . LEU A 1 102 ? 5.073 -6.038 15.877 1.00 83.75 102 LEU A N 1
ATOM 684 C CA . LEU A 1 102 ? 6.264 -6.291 15.056 1.00 83.75 102 LEU A CA 1
ATOM 685 C C . LEU A 1 102 ? 6.073 -7.461 14.080 1.00 83.75 102 LEU A C 1
ATOM 687 O O . LEU A 1 102 ? 6.536 -7.397 12.945 1.00 83.75 102 LEU A O 1
ATOM 691 N N . THR A 1 103 ? 5.328 -8.494 14.476 1.00 85.44 103 THR A N 1
ATOM 692 C CA . THR A 1 103 ? 5.007 -9.633 13.603 1.00 85.44 103 THR A CA 1
ATOM 693 C C . THR A 1 103 ? 4.135 -9.211 12.422 1.00 85.44 103 THR A C 1
ATOM 695 O O . THR A 1 103 ? 4.371 -9.628 11.290 1.00 85.44 103 THR A O 1
ATOM 698 N N . VAL A 1 104 ? 3.154 -8.336 12.671 1.00 81.88 104 VAL A N 1
ATOM 699 C CA . VAL A 1 104 ? 2.282 -7.786 11.623 1.00 81.88 104 VAL A CA 1
ATOM 700 C C . VAL A 1 104 ? 3.075 -6.854 10.715 1.00 81.88 104 VAL A C 1
ATOM 702 O O . VAL A 1 104 ? 2.871 -6.878 9.509 1.00 81.88 104 VAL A O 1
ATOM 705 N N . LEU A 1 105 ? 4.019 -6.091 11.269 1.00 86.69 105 LEU A N 1
ATOM 706 C CA . LEU A 1 105 ? 4.918 -5.237 10.500 1.00 86.69 105 LEU A CA 1
ATOM 707 C C . LEU A 1 105 ? 5.776 -6.051 9.530 1.00 86.69 105 LEU A C 1
ATOM 709 O O . LEU A 1 105 ? 5.763 -5.768 8.336 1.00 86.69 105 LEU A O 1
ATOM 713 N N . MET A 1 106 ? 6.480 -7.074 10.020 1.00 87.75 106 MET A N 1
ATOM 714 C CA . MET A 1 106 ? 7.318 -7.939 9.181 1.00 87.75 106 MET A CA 1
ATOM 715 C C . MET A 1 106 ? 6.492 -8.678 8.124 1.00 87.75 106 MET A C 1
ATOM 717 O O . MET A 1 106 ? 6.858 -8.679 6.950 1.00 87.75 106 MET A O 1
ATOM 721 N N . GLY A 1 107 ? 5.343 -9.239 8.513 1.00 88.62 107 GLY A N 1
ATOM 722 C CA . GLY A 1 107 ? 4.447 -9.934 7.588 1.00 88.62 107 GLY A CA 1
ATOM 723 C C . GLY A 1 107 ? 3.858 -9.010 6.520 1.00 88.62 107 GLY A C 1
ATOM 724 O O . GLY A 1 107 ? 3.858 -9.357 5.341 1.00 88.62 107 GLY A O 1
ATOM 725 N N . ALA A 1 108 ? 3.402 -7.815 6.903 1.00 86.62 108 ALA A N 1
ATOM 726 C CA . ALA A 1 108 ? 2.847 -6.839 5.970 1.00 86.62 108 ALA A CA 1
ATOM 727 C C . ALA A 1 108 ? 3.922 -6.268 5.039 1.00 86.62 108 ALA A C 1
ATOM 729 O O . ALA A 1 108 ? 3.667 -6.127 3.848 1.00 86.62 108 ALA A O 1
ATOM 730 N N . ALA A 1 109 ? 5.119 -5.975 5.551 1.00 87.62 109 ALA A N 1
ATOM 731 C CA . ALA A 1 109 ? 6.239 -5.485 4.753 1.00 87.62 109 ALA A CA 1
ATOM 732 C C . ALA A 1 109 ? 6.699 -6.524 3.721 1.00 87.62 109 ALA A C 1
ATOM 734 O O . ALA A 1 109 ? 6.806 -6.202 2.538 1.00 87.62 109 ALA A O 1
ATOM 735 N N . ALA A 1 110 ? 6.909 -7.775 4.141 1.00 88.69 110 ALA A N 1
ATOM 736 C CA . ALA A 1 110 ? 7.298 -8.854 3.237 1.00 88.69 110 ALA A CA 1
ATOM 737 C C . ALA A 1 110 ? 6.186 -9.176 2.227 1.00 88.69 110 ALA A C 1
ATOM 739 O O . ALA A 1 110 ? 6.449 -9.282 1.030 1.00 88.69 110 ALA A O 1
ATOM 740 N N . GLY A 1 111 ? 4.937 -9.275 2.693 1.00 89.56 111 GLY A N 1
ATOM 741 C CA . GLY A 1 111 ? 3.783 -9.571 1.848 1.00 89.56 111 GLY A CA 1
ATOM 742 C C . GLY A 1 111 ? 3.527 -8.488 0.804 1.00 89.56 111 GLY A C 1
ATOM 743 O O . GLY A 1 111 ? 3.414 -8.792 -0.380 1.00 89.56 111 GLY A O 1
ATOM 744 N N . LEU A 1 112 ? 3.494 -7.214 1.207 1.00 87.31 112 LEU A N 1
ATOM 745 C CA . LEU A 1 112 ? 3.285 -6.105 0.272 1.00 87.31 112 LEU A CA 1
ATOM 746 C C . LEU A 1 112 ? 4.488 -5.893 -0.647 1.00 87.31 112 LEU A C 1
ATOM 748 O O . LEU A 1 112 ? 4.289 -5.581 -1.820 1.00 87.31 112 LEU A O 1
ATOM 752 N N . GLY A 1 113 ? 5.714 -6.110 -0.165 1.00 86.69 113 GLY A N 1
ATOM 753 C CA . GLY A 1 113 ? 6.916 -6.102 -0.999 1.00 86.69 113 GLY A CA 1
ATOM 754 C C . GLY A 1 113 ? 6.855 -7.157 -2.106 1.00 86.69 113 GLY A C 1
ATOM 755 O O . GLY A 1 113 ? 7.033 -6.826 -3.278 1.00 86.69 113 GLY A O 1
ATOM 756 N N . LEU A 1 114 ? 6.522 -8.403 -1.755 1.00 90.00 114 LEU A N 1
ATOM 757 C CA . LEU A 1 114 ? 6.368 -9.502 -2.713 1.00 90.00 114 LEU A CA 1
ATOM 758 C C . LEU A 1 114 ? 5.208 -9.274 -3.682 1.00 90.00 114 LEU A C 1
ATOM 760 O O . LEU A 1 114 ? 5.382 -9.466 -4.881 1.00 90.00 114 LEU A O 1
ATOM 764 N N . CYS A 1 115 ? 4.047 -8.830 -3.196 1.00 87.56 115 CYS A N 1
ATOM 765 C CA . CYS A 1 115 ? 2.906 -8.526 -4.057 1.00 87.56 115 CYS A CA 1
ATOM 766 C C . CYS A 1 115 ? 3.223 -7.399 -5.046 1.00 87.56 115 CYS A C 1
ATOM 768 O O . CYS A 1 115 ? 2.858 -7.500 -6.213 1.00 87.56 115 CYS A O 1
ATOM 770 N N . SER A 1 116 ? 3.928 -6.352 -4.608 1.00 85.81 116 SER A N 1
ATOM 771 C CA . SER A 1 116 ? 4.318 -5.232 -5.479 1.00 85.81 116 SER A CA 1
ATOM 772 C C . SER A 1 116 ? 5.334 -5.676 -6.529 1.00 85.81 116 SER A C 1
ATOM 774 O O . SER A 1 116 ? 5.207 -5.338 -7.704 1.00 85.81 116 SER A O 1
ATOM 776 N N . LEU A 1 117 ? 6.295 -6.509 -6.126 1.00 86.56 117 LEU A N 1
ATOM 777 C CA . LEU A 1 117 ? 7.258 -7.118 -7.035 1.00 86.56 117 LEU A CA 1
ATOM 778 C C . LEU A 1 117 ? 6.551 -8.001 -8.073 1.00 86.56 117 LEU A C 1
ATOM 780 O O . LEU A 1 117 ? 6.751 -7.818 -9.271 1.00 86.56 117 LEU A O 1
ATOM 784 N N . ALA A 1 118 ? 5.672 -8.905 -7.636 1.00 85.75 118 ALA A N 1
ATOM 785 C CA . ALA A 1 118 ? 4.894 -9.767 -8.521 1.00 85.75 118 ALA A CA 1
ATOM 786 C C . ALA A 1 118 ? 3.994 -8.963 -9.473 1.00 85.75 118 ALA A C 1
ATOM 788 O O . ALA A 1 118 ? 3.879 -9.316 -10.647 1.00 85.75 118 ALA A O 1
ATOM 789 N N . ALA A 1 119 ? 3.389 -7.873 -8.994 1.00 82.88 119 ALA A N 1
ATOM 790 C CA . ALA A 1 119 ? 2.567 -6.985 -9.807 1.00 82.88 119 ALA A CA 1
ATOM 791 C C . ALA A 1 119 ? 3.384 -6.266 -10.890 1.00 82.88 119 ALA A C 1
ATOM 793 O O . ALA A 1 119 ? 2.918 -6.186 -12.020 1.00 82.88 119 ALA A O 1
ATOM 794 N N . ASP A 1 120 ? 4.602 -5.795 -10.603 1.00 81.19 120 ASP A N 1
ATOM 795 C CA . ASP A 1 120 ? 5.456 -5.172 -11.627 1.00 81.19 120 ASP A CA 1
ATOM 796 C C . ASP A 1 120 ? 6.066 -6.198 -12.597 1.00 81.19 120 ASP A C 1
ATOM 798 O O . ASP A 1 120 ? 6.186 -5.908 -13.787 1.00 81.19 120 ASP A O 1
ATOM 802 N N . PHE A 1 121 ? 6.367 -7.422 -12.144 1.00 80.00 121 PHE A N 1
ATOM 803 C CA . PHE A 1 121 ? 6.791 -8.508 -13.041 1.00 80.00 121 PHE A CA 1
ATOM 804 C C . PHE A 1 121 ? 5.687 -8.919 -14.028 1.00 80.00 121 PHE A C 1
ATOM 806 O O . PHE A 1 121 ? 5.972 -9.182 -15.195 1.00 80.00 121 PHE A O 1
ATOM 813 N N . ASN A 1 122 ? 4.427 -8.951 -13.580 1.00 79.94 122 ASN A N 1
ATOM 814 C CA . ASN A 1 122 ? 3.277 -9.345 -14.404 1.00 79.94 122 ASN A CA 1
ATOM 815 C C . ASN A 1 122 ? 2.541 -8.158 -15.046 1.00 79.94 122 ASN A C 1
ATOM 817 O O . ASN A 1 122 ? 1.676 -8.357 -15.897 1.00 79.94 122 ASN A O 1
ATOM 821 N N . GLY A 1 123 ? 2.877 -6.922 -14.676 1.00 65.19 123 GLY A N 1
ATOM 822 C CA . GLY A 1 123 ? 2.216 -5.698 -15.135 1.00 65.19 123 GLY A CA 1
ATOM 823 C C . GLY A 1 123 ? 2.074 -5.582 -16.659 1.00 65.19 123 GLY A C 1
ATOM 824 O O . GLY A 1 123 ? 0.990 -5.226 -17.124 1.00 65.19 123 GLY A O 1
ATOM 825 N N . PRO A 1 124 ? 3.093 -5.946 -17.465 1.00 60.09 124 PRO A N 1
ATOM 826 C CA . PRO A 1 124 ? 2.978 -5.934 -18.923 1.00 60.09 124 PRO A CA 1
ATOM 827 C C . PRO A 1 124 ? 2.006 -6.979 -19.490 1.00 60.09 124 PRO A C 1
ATOM 829 O O . PRO A 1 124 ? 1.542 -6.812 -20.611 1.00 60.09 124 PRO A O 1
ATOM 832 N N . ALA A 1 125 ? 1.726 -8.055 -18.749 1.00 60.75 125 ALA A N 1
ATOM 833 C CA . ALA A 1 125 ? 0.826 -9.132 -19.162 1.00 60.75 125 ALA A CA 1
ATOM 834 C C . ALA A 1 125 ? -0.619 -8.918 -18.675 1.00 60.75 125 ALA A C 1
ATOM 836 O O . ALA A 1 125 ? -1.555 -9.404 -19.304 1.00 60.75 125 ALA A O 1
ATOM 837 N N . LEU A 1 126 ? -0.804 -8.177 -17.575 1.00 59.22 126 LEU A N 1
ATOM 838 C CA . LEU A 1 126 ? -2.117 -7.859 -16.997 1.00 59.22 126 LEU A CA 1
ATOM 839 C C . LEU A 1 126 ? -2.848 -6.742 -17.755 1.00 59.22 126 LEU A C 1
ATOM 841 O O . LEU A 1 126 ? -4.076 -6.709 -17.778 1.00 59.22 126 LEU A O 1
ATOM 845 N N . LEU A 1 127 ? -2.103 -5.844 -18.402 1.00 57.12 127 LEU A N 1
ATOM 846 C CA . LEU A 1 127 ? -2.643 -4.863 -19.338 1.00 57.12 127 LEU A CA 1
ATOM 847 C C . LEU A 1 127 ? -2.673 -5.475 -20.744 1.00 57.12 127 LEU A C 1
ATOM 849 O O . LEU A 1 127 ? -1.715 -5.354 -21.509 1.00 57.12 127 LEU A O 1
ATOM 853 N N . GLN A 1 128 ? -3.795 -6.102 -21.110 1.00 59.31 128 GLN A N 1
ATOM 854 C CA . GLN A 1 128 ? -4.161 -6.267 -22.521 1.00 59.31 128 GLN A CA 1
ATOM 855 C C . GLN A 1 128 ? -4.545 -4.894 -23.074 1.00 59.31 128 GLN A C 1
ATOM 857 O O . GLN A 1 128 ? -5.716 -4.581 -23.247 1.00 59.31 128 GLN A O 1
ATOM 862 N N . ASP A 1 129 ? -3.549 -4.040 -23.275 1.00 53.56 129 ASP A N 1
ATOM 863 C CA . ASP A 1 129 ? -3.758 -2.711 -23.822 1.00 53.56 129 ASP A CA 1
ATOM 864 C C . ASP A 1 129 ? -3.665 -2.805 -25.355 1.00 53.56 129 ASP A C 1
ATOM 866 O O . ASP A 1 129 ? -2.558 -2.965 -25.888 1.00 53.56 129 ASP A O 1
ATOM 870 N N . PRO A 1 130 ? -4.790 -2.776 -26.097 1.00 56.41 130 PRO A N 1
ATOM 871 C CA . PRO A 1 130 ? -4.774 -2.939 -27.551 1.00 56.41 130 PRO A CA 1
ATOM 872 C C . PRO A 1 130 ? -3.916 -1.868 -28.246 1.00 56.41 130 PRO A C 1
ATOM 874 O O . PRO A 1 130 ? -3.320 -2.139 -29.289 1.00 56.41 130 PRO A O 1
ATOM 877 N N . ALA A 1 131 ? -3.756 -0.687 -27.636 1.00 59.94 131 ALA A N 1
ATOM 878 C CA . ALA A 1 131 ? -2.891 0.379 -28.139 1.00 59.94 131 ALA A CA 1
ATOM 879 C C . ALA A 1 131 ? -1.392 0.008 -28.108 1.00 59.94 131 ALA A C 1
ATOM 881 O O . ALA A 1 131 ? -0.664 0.300 -29.057 1.00 59.94 131 ALA A O 1
ATOM 882 N N . ARG A 1 132 ? -0.928 -0.720 -27.080 1.00 56.44 132 ARG A N 1
ATOM 883 C CA . ARG A 1 132 ? 0.463 -1.213 -27.016 1.00 56.44 132 ARG A CA 1
ATOM 884 C C . ARG A 1 132 ? 0.736 -2.359 -27.986 1.00 56.44 132 ARG A C 1
ATOM 886 O O . ARG A 1 132 ? 1.873 -2.521 -28.430 1.00 56.44 132 ARG A O 1
ATOM 893 N N . TYR A 1 133 ? -0.283 -3.144 -28.336 1.00 54.22 133 TYR A N 1
ATOM 894 C CA . TYR A 1 133 ? -0.168 -4.138 -29.407 1.00 54.22 133 TYR A CA 1
ATOM 895 C C . TYR A 1 133 ? -0.026 -3.476 -30.784 1.00 54.22 133 TYR A C 1
ATOM 897 O O . TYR A 1 133 ? 0.732 -3.976 -31.618 1.00 54.22 133 TYR A O 1
ATOM 905 N N . LEU A 1 134 ? -0.675 -2.328 -31.008 1.00 53.62 134 LEU A N 1
ATOM 906 C CA . LEU A 1 134 ? -0.521 -1.540 -32.234 1.00 53.62 134 LEU A CA 1
ATOM 907 C C . LEU A 1 134 ? 0.869 -0.903 -32.351 1.00 53.62 134 LEU A C 1
ATOM 909 O O . LEU A 1 134 ? 1.492 -1.041 -33.398 1.00 53.62 134 LEU A O 1
ATOM 913 N N . GLU A 1 135 ? 1.424 -0.298 -31.297 1.00 55.34 135 GLU A N 1
ATOM 914 C CA . GLU A 1 135 ? 2.806 0.229 -31.337 1.00 55.34 135 GLU A CA 1
ATOM 915 C C . GLU A 1 135 ? 3.851 -0.871 -31.581 1.00 55.34 135 GLU A C 1
ATOM 917 O O . GLU A 1 135 ? 4.820 -0.676 -32.316 1.00 55.34 135 GLU A O 1
ATOM 922 N N . ARG A 1 136 ? 3.647 -2.064 -31.006 1.00 52.56 136 ARG A N 1
ATOM 923 C CA . ARG A 1 136 ? 4.580 -3.189 -31.168 1.00 52.56 136 ARG A CA 1
ATOM 924 C C . ARG A 1 136 ? 4.482 -3.867 -32.541 1.00 52.56 136 ARG A C 1
ATOM 926 O O . ARG A 1 136 ? 5.476 -4.425 -32.993 1.00 52.56 136 ARG A O 1
ATOM 933 N N . SER A 1 137 ? 3.319 -3.816 -33.197 1.00 52.19 137 SER A N 1
ATOM 934 C CA . SER A 1 137 ? 3.099 -4.376 -34.543 1.00 52.19 137 SER A CA 1
ATOM 935 C C . SER A 1 137 ? 3.359 -3.381 -35.679 1.00 52.19 137 SER A C 1
ATOM 937 O O . SER A 1 137 ? 3.688 -3.806 -36.781 1.00 52.19 137 SER A O 1
ATOM 939 N N . SER A 1 138 ? 3.274 -2.072 -35.422 1.00 56.00 138 SER A N 1
ATOM 940 C CA . SER A 1 138 ? 3.515 -1.019 -36.423 1.00 56.00 138 SER A CA 1
ATOM 941 C C . SER A 1 138 ? 4.980 -0.583 -36.548 1.00 56.00 138 SER A C 1
ATOM 943 O O . SER A 1 138 ? 5.309 0.182 -37.450 1.00 56.00 138 SER A O 1
ATOM 945 N N . GLY A 1 139 ? 5.881 -1.054 -35.677 1.00 54.31 139 GLY A N 1
ATOM 946 C CA . GLY A 1 139 ? 7.326 -0.799 -35.783 1.00 54.31 139 GLY A CA 1
ATOM 947 C C . GLY A 1 139 ? 7.754 0.663 -35.584 1.00 54.31 139 GLY A C 1
ATOM 948 O O . GLY A 1 139 ? 8.947 0.964 -35.641 1.00 54.31 139 GLY A O 1
ATOM 949 N N . LEU A 1 140 ? 6.819 1.572 -35.308 1.00 53.91 140 LEU A N 1
ATOM 950 C CA . LEU A 1 140 ? 7.089 2.981 -35.047 1.00 53.91 140 LEU A CA 1
ATOM 951 C C . LEU A 1 140 ? 7.551 3.163 -33.604 1.00 53.91 140 LEU A C 1
ATOM 953 O O . LEU A 1 140 ? 6.821 3.568 -32.705 1.00 53.91 140 LEU A O 1
ATOM 957 N N . ARG A 1 141 ? 8.829 2.858 -33.396 1.00 52.75 141 ARG A N 1
ATOM 958 C CA . ARG A 1 141 ? 9.579 3.301 -32.229 1.00 52.75 141 ARG A CA 1
ATOM 959 C C . ARG A 1 141 ? 9.738 4.819 -32.344 1.00 52.75 141 ARG A C 1
ATOM 961 O O . ARG A 1 141 ? 10.576 5.281 -33.115 1.00 52.75 141 ARG A O 1
ATOM 968 N N . ALA A 1 142 ? 8.932 5.590 -31.619 1.00 48.09 142 ALA A N 1
ATOM 969 C CA . ALA A 1 142 ? 9.172 7.023 -31.497 1.00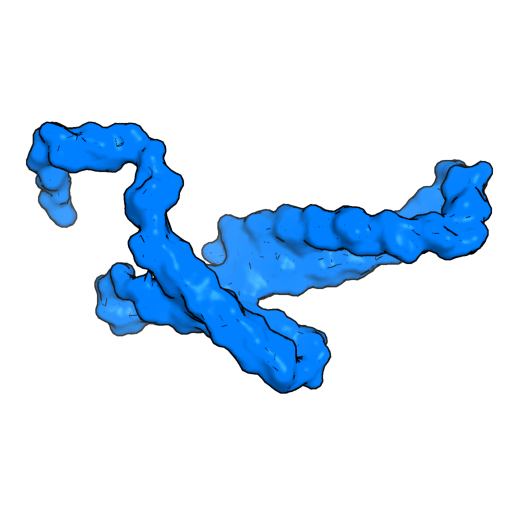 48.09 142 ALA A CA 1
ATOM 970 C C . ALA A 1 142 ? 10.571 7.236 -30.875 1.00 48.09 142 ALA A C 1
ATOM 972 O O . ALA A 1 142 ? 10.867 6.633 -29.835 1.00 48.09 142 ALA A O 1
ATOM 973 N N . PRO A 1 143 ? 11.470 8.002 -31.522 1.00 50.34 143 PRO A N 1
ATOM 974 C CA . PRO A 1 143 ? 12.744 8.368 -30.923 1.00 50.34 143 PRO A CA 1
ATOM 975 C C . PRO A 1 143 ? 12.503 9.252 -29.693 1.00 50.34 143 PRO A C 1
ATOM 977 O O . PRO A 1 143 ? 11.536 10.010 -29.651 1.00 50.34 143 PRO A O 1
ATOM 980 N N . LYS A 1 144 ? 13.373 9.052 -28.698 1.00 51.59 144 LYS A N 1
ATOM 981 C CA . LYS A 1 144 ? 13.335 9.618 -27.342 1.00 51.59 144 LYS A CA 1
ATOM 982 C C . LYS A 1 144 ? 13.116 11.126 -27.292 1.00 51.59 144 LYS A C 1
ATOM 984 O O . LYS A 1 144 ? 13.744 11.823 -28.118 1.00 51.59 144 LYS A O 1
#

Sequence (144 aa):
AGAGACIGSLVGTAVSAFKMPRVLDGPEALKQVRGAGDAAASAMPKLTRLVGGNALLFSAVGVSYSMSKCIAEGMVGDRHPLCSAAGGVAAGVALGIHTKNLTVLMGAAAGLGLCSLAADFNGPALLQDPARYLERSSGLRAPK

Secondary structure (DSSP, 8-state):
-HHHHHHHHHHHHHHHHHHSHHHHTSHHHHHHHTTTTTHHHHHHHHHHHHHHHHHHHHHHHHHHHHHHHHHHHHHHSS--HHHHHHHHHHHHHHHHHHHT-HHHHHHHHHHHHHHHHHHHHHHHHH---HHHHHHHHH------

pLDDT: mean 70.88, std 14.64, range [43.59, 90.0]

Radius of gyration: 20.88 Å; chains: 1; bounding box: 54×22×57 Å

Foldseek 3Di:
DVVLLVVLLVVLLVVLVVVVVVVCPDPVNVVLVVVPPPSCVVVVVVSCCNSVVSSVLSSVLSVQLVVQLVVLCVVVVDDDLQSNLRSQLRS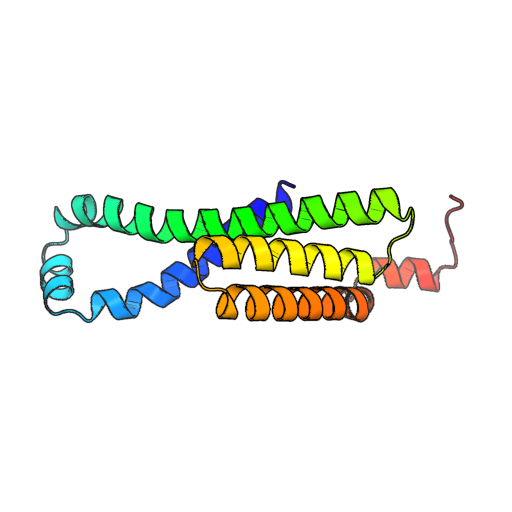LCSNCVVVVDVVSSVCSNNVRSVVSSVCVVCVVVVPPPVVVVCCVVVVPPPDD

Organism: NCBI:txid236787